Protein AF-A0A3D5I2U2-F1 (afdb_monomer_lite)

Structure (mmCIF, N/CA/C/O backbone):
data_AF-A0A3D5I2U2-F1
#
_entry.id   AF-A0A3D5I2U2-F1
#
loop_
_atom_site.group_PDB
_atom_site.id
_atom_site.type_symbol
_atom_site.label_atom_id
_atom_site.label_alt_id
_atom_site.label_comp_id
_atom_site.label_asym_id
_atom_site.label_entity_id
_atom_site.label_seq_id
_atom_site.pdbx_PDB_ins_code
_atom_site.Cartn_x
_atom_site.Cartn_y
_atom_site.Cartn_z
_atom_site.occupancy
_atom_site.B_iso_or_equiv
_atom_site.auth_seq_id
_atom_site.auth_comp_id
_atom_site.auth_asym_id
_atom_site.auth_atom_id
_atom_site.pdbx_PDB_model_num
ATOM 1 N N . MET A 1 1 ? 23.630 -2.529 -30.066 1.00 57.94 1 MET A N 1
ATOM 2 C CA . MET A 1 1 ? 23.675 -1.413 -29.105 1.00 57.94 1 MET A CA 1
ATOM 3 C C . MET A 1 1 ? 24.214 -0.210 -29.860 1.00 57.94 1 MET A C 1
ATOM 5 O O . MET A 1 1 ? 25.192 -0.376 -30.579 1.00 57.94 1 MET A O 1
ATOM 9 N N . ILE A 1 2 ? 23.501 0.915 -29.843 1.00 64.81 2 ILE A N 1
ATOM 10 C CA . ILE A 1 2 ? 23.979 2.170 -30.435 1.00 64.81 2 ILE A CA 1
ATOM 11 C C . ILE A 1 2 ? 24.468 3.009 -29.263 1.00 64.81 2 ILE A C 1
ATOM 13 O O . ILE A 1 2 ? 23.684 3.272 -28.354 1.00 64.81 2 ILE A O 1
ATOM 17 N N . ASP A 1 3 ? 25.733 3.410 -29.288 1.00 73.00 3 ASP A N 1
ATOM 18 C CA . ASP A 1 3 ? 26.258 4.348 -28.303 1.00 73.00 3 ASP A CA 1
ATOM 19 C C . ASP A 1 3 ? 25.696 5.737 -28.611 1.00 73.00 3 ASP A C 1
ATOM 21 O O . ASP A 1 3 ? 25.968 6.320 -29.664 1.00 73.00 3 ASP A O 1
ATOM 25 N N . VAL A 1 4 ? 24.875 6.259 -27.702 1.00 77.19 4 VAL A N 1
ATOM 26 C CA . VAL A 1 4 ? 24.365 7.630 -27.777 1.00 77.19 4 VAL A CA 1
ATOM 27 C C . VAL A 1 4 ? 25.251 8.505 -26.896 1.00 77.19 4 VAL A C 1
ATOM 29 O O . VAL A 1 4 ? 25.206 8.413 -25.673 1.00 77.19 4 VAL A O 1
ATOM 32 N N . ASN A 1 5 ? 26.078 9.349 -27.519 1.00 79.94 5 ASN A N 1
ATOM 33 C CA . ASN A 1 5 ? 26.898 10.332 -26.812 1.00 79.94 5 ASN A CA 1
ATOM 34 C C . ASN A 1 5 ? 26.086 11.615 -26.561 1.00 79.94 5 ASN A C 1
ATOM 36 O O . ASN A 1 5 ? 25.652 12.259 -27.515 1.00 79.94 5 ASN A O 1
ATOM 40 N N . ILE A 1 6 ? 25.905 11.980 -25.290 1.00 85.25 6 ILE A N 1
ATOM 41 C CA . ILE A 1 6 ? 25.162 13.170 -24.842 1.00 85.25 6 ILE A CA 1
ATOM 42 C C . ILE A 1 6 ? 26.075 14.269 -24.264 1.00 85.25 6 ILE A C 1
ATOM 44 O O . ILE A 1 6 ? 25.625 15.068 -23.448 1.00 85.25 6 ILE A O 1
ATOM 48 N N . ASP A 1 7 ? 27.358 14.319 -24.645 1.00 88.81 7 ASP A N 1
ATOM 49 C CA . ASP A 1 7 ? 28.325 15.302 -24.125 1.00 88.81 7 ASP A CA 1
ATOM 50 C C . ASP A 1 7 ? 27.826 16.754 -24.284 1.00 88.81 7 ASP A C 1
ATOM 52 O O . ASP A 1 7 ? 27.739 17.297 -25.389 1.00 88.81 7 ASP A O 1
ATOM 56 N N . GLY A 1 8 ? 27.455 17.367 -23.156 1.00 82.12 8 GLY A N 1
ATOM 57 C CA . GLY A 1 8 ? 26.920 18.728 -23.077 1.00 82.12 8 GLY A CA 1
ATOM 58 C C . GLY A 1 8 ? 25.440 18.902 -23.450 1.00 82.12 8 GLY A C 1
ATOM 59 O O . GLY A 1 8 ? 25.005 20.047 -23.577 1.00 82.12 8 GLY A O 1
ATOM 60 N N . ALA A 1 9 ? 24.668 17.822 -23.621 1.00 82.19 9 ALA A N 1
ATOM 61 C CA . ALA A 1 9 ? 23.243 17.863 -23.960 1.00 82.19 9 ALA A CA 1
ATOM 62 C C . ALA A 1 9 ? 22.356 17.216 -22.881 1.00 82.19 9 ALA A C 1
ATOM 64 O O . ALA A 1 9 ? 22.743 16.236 -22.244 1.00 82.19 9 ALA A O 1
ATOM 65 N N . ASP A 1 10 ? 21.135 17.732 -22.721 1.00 83.56 10 ASP A N 1
ATOM 66 C CA . ASP A 1 10 ? 20.108 17.103 -21.888 1.00 83.56 10 ASP A CA 1
ATOM 67 C C . ASP A 1 10 ? 19.464 15.925 -22.640 1.00 83.56 10 ASP A C 1
ATOM 69 O O . ASP A 1 10 ? 19.095 16.048 -23.811 1.00 83.56 10 ASP A O 1
ATOM 73 N N . LEU A 1 11 ? 19.285 14.785 -21.964 1.00 80.94 11 LEU A N 1
ATOM 74 C CA . LEU A 1 11 ? 18.517 13.652 -22.486 1.00 80.94 11 LEU A CA 1
ATOM 75 C C . LEU A 1 11 ? 17.069 13.741 -21.989 1.00 80.94 11 LEU A C 1
ATOM 77 O O . LEU A 1 11 ? 16.804 13.556 -20.802 1.00 80.94 11 LEU A O 1
ATOM 81 N N . ILE A 1 12 ? 16.132 13.983 -22.907 1.00 73.69 12 ILE A N 1
ATOM 82 C CA . ILE A 1 12 ? 14.689 13.952 -22.642 1.00 73.69 12 ILE A CA 1
ATOM 83 C C . ILE A 1 12 ? 14.089 12.762 -23.393 1.00 73.69 12 ILE A C 1
ATOM 85 O O . ILE A 1 12 ? 14.248 12.651 -24.608 1.00 73.69 12 ILE A O 1
ATOM 89 N N . LEU A 1 13 ? 13.395 11.885 -22.665 1.00 72.38 13 LEU A N 1
ATOM 90 C CA . LEU A 1 13 ? 12.623 10.779 -23.230 1.00 72.38 13 LEU A CA 1
ATOM 91 C C . LEU A 1 13 ? 11.133 11.116 -23.158 1.00 72.38 13 LEU A C 1
ATOM 93 O O . LEU A 1 13 ? 10.534 11.072 -22.085 1.00 72.38 13 LEU A O 1
ATOM 97 N N . GLU A 1 14 ? 10.550 11.469 -24.300 1.00 72.31 14 GLU A N 1
ATOM 98 C CA . GLU A 1 14 ? 9.107 11.653 -24.446 1.00 72.31 14 GLU A CA 1
ATOM 99 C C . GLU A 1 14 ? 8.492 10.331 -24.909 1.00 72.31 14 GLU A C 1
ATOM 101 O O . GLU A 1 14 ? 8.923 9.744 -25.902 1.00 72.31 14 GLU A O 1
ATOM 106 N N . THR A 1 15 ? 7.527 9.827 -24.144 1.00 71.69 15 THR A N 1
ATOM 107 C CA . THR A 1 15 ? 6.844 8.560 -24.419 1.00 71.69 15 THR A CA 1
ATOM 108 C C . THR A 1 15 ? 5.349 8.750 -24.210 1.00 71.69 15 THR A C 1
ATOM 110 O O . THR A 1 15 ? 4.936 9.585 -23.403 1.00 71.69 15 THR A O 1
ATOM 113 N N . ASP A 1 16 ? 4.534 7.946 -24.886 1.00 64.81 16 ASP A N 1
ATOM 114 C CA . ASP A 1 16 ? 3.071 8.022 -24.788 1.00 64.81 16 ASP A CA 1
ATOM 115 C C . ASP A 1 16 ? 2.508 7.356 -23.509 1.00 64.81 16 ASP A C 1
ATOM 117 O O . ASP A 1 16 ? 1.300 7.142 -23.401 1.00 64.81 16 ASP A O 1
ATOM 121 N N . GLY A 1 17 ? 3.360 7.038 -22.522 1.00 63.09 17 GLY A N 1
ATOM 122 C CA . GLY A 1 17 ? 2.943 6.504 -21.217 1.00 63.09 17 GLY A CA 1
ATOM 123 C C . GLY A 1 17 ? 3.893 5.489 -20.577 1.00 63.09 17 GLY A C 1
ATOM 124 O O . GLY A 1 17 ? 3.741 5.187 -19.395 1.00 63.09 17 GLY A O 1
ATOM 125 N N . GLU A 1 18 ? 4.874 4.989 -21.326 1.00 69.19 18 GLU A N 1
ATOM 126 C CA . GLU A 1 18 ? 5.802 3.945 -20.891 1.00 69.19 18 GLU A CA 1
ATOM 127 C C . GLU A 1 18 ? 7.240 4.345 -21.220 1.00 69.19 18 GLU A C 1
ATOM 129 O O . GLU A 1 18 ? 7.605 4.492 -22.386 1.00 69.19 18 GLU A O 1
ATOM 134 N N . ALA A 1 19 ? 8.076 4.487 -20.197 1.00 71.75 19 ALA A N 1
ATOM 135 C CA . ALA A 1 19 ? 9.500 4.735 -20.356 1.00 71.75 19 ALA A CA 1
ATOM 136 C C . ALA A 1 19 ? 10.295 3.804 -19.448 1.00 71.75 19 ALA A C 1
ATOM 138 O O . ALA A 1 19 ? 9.969 3.630 -18.274 1.00 71.75 19 ALA A O 1
ATOM 139 N N . ALA A 1 20 ? 11.376 3.243 -19.979 1.00 69.75 20 ALA A N 1
ATOM 140 C CA . ALA A 1 20 ? 12.306 2.437 -19.212 1.00 69.75 20 ALA A CA 1
ATOM 141 C C . ALA A 1 20 ? 13.740 2.763 -19.641 1.00 69.75 20 ALA A C 1
ATOM 143 O O . ALA A 1 20 ? 14.080 2.722 -20.821 1.00 69.75 20 ALA A O 1
ATOM 144 N N . LEU A 1 21 ? 14.577 3.096 -18.669 1.00 74.19 21 LEU A N 1
ATOM 145 C CA . LEU A 1 21 ? 16.019 3.230 -18.805 1.00 74.19 21 LEU A CA 1
ATOM 146 C C . LEU A 1 21 ? 16.647 2.031 -18.117 1.00 74.19 21 LEU A C 1
ATOM 148 O O . LEU A 1 21 ? 16.342 1.791 -16.952 1.00 74.19 21 LEU A O 1
ATOM 152 N N . ALA A 1 22 ? 17.530 1.312 -18.803 1.00 70.38 22 ALA A N 1
ATOM 153 C CA . ALA A 1 22 ? 18.341 0.274 -18.186 1.00 70.38 22 ALA A CA 1
ATOM 154 C C . ALA A 1 22 ? 19.805 0.398 -18.606 1.00 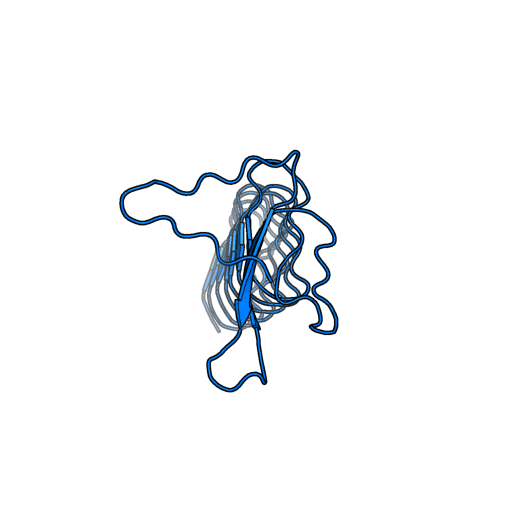70.38 22 ALA A C 1
ATOM 156 O O . ALA A 1 22 ? 20.105 0.822 -19.722 1.00 70.38 22 ALA A O 1
ATOM 157 N N . TRP A 1 23 ? 20.708 0.017 -17.711 1.00 70.44 23 TRP A N 1
ATOM 158 C CA . TRP A 1 23 ? 22.132 -0.113 -17.980 1.00 70.44 23 TRP A CA 1
ATOM 159 C C . TRP A 1 23 ? 22.659 -1.410 -17.378 1.00 70.44 23 TRP A C 1
ATOM 161 O O . TRP A 1 23 ? 22.177 -1.886 -16.350 1.00 70.44 23 TRP A O 1
ATOM 171 N N . GLU A 1 24 ? 23.637 -2.000 -18.049 1.00 69.19 24 GLU A N 1
ATOM 172 C CA . GLU A 1 24 ? 24.269 -3.243 -17.624 1.00 69.19 24 GLU A CA 1
ATOM 173 C C . GLU A 1 24 ? 25.309 -2.952 -16.534 1.00 69.19 24 GLU A C 1
ATOM 175 O O . GLU A 1 24 ? 26.008 -1.934 -16.577 1.00 69.19 24 GLU A O 1
ATOM 180 N N . ALA A 1 25 ? 25.405 -3.820 -15.529 1.00 68.31 25 ALA A N 1
ATOM 181 C CA . ALA A 1 25 ? 26.517 -3.774 -14.590 1.00 68.31 25 ALA A CA 1
ATOM 182 C C . ALA A 1 25 ? 27.832 -4.081 -15.317 1.00 68.31 25 ALA A C 1
ATOM 184 O O . ALA A 1 25 ? 27.853 -4.886 -16.241 1.00 68.31 25 ALA A O 1
ATOM 185 N N . GLU A 1 26 ? 28.955 -3.539 -14.837 1.00 74.69 26 GLU A N 1
ATOM 186 C CA . GLU A 1 26 ? 30.282 -3.848 -15.402 1.00 74.69 26 GLU A CA 1
ATOM 187 C C . GLU A 1 26 ? 30.600 -5.356 -15.423 1.00 74.69 26 GLU A C 1
ATOM 189 O O . GLU A 1 26 ? 31.407 -5.802 -16.235 1.00 74.69 26 GLU A O 1
ATOM 194 N N . SER A 1 27 ? 29.969 -6.147 -14.544 1.00 76.25 27 SER A N 1
ATOM 195 C CA . SER A 1 27 ? 30.126 -7.603 -14.500 1.00 76.25 27 SER A CA 1
ATOM 196 C C . SER A 1 27 ? 29.347 -8.360 -15.584 1.00 76.25 27 SER A C 1
ATOM 198 O O . SER A 1 27 ? 29.614 -9.540 -15.770 1.00 76.25 27 SER A O 1
ATOM 200 N N . GLY A 1 28 ? 28.390 -7.724 -16.272 1.00 65.38 28 GLY A N 1
ATOM 201 C CA . GLY A 1 28 ? 27.534 -8.338 -17.301 1.00 65.38 28 GLY A CA 1
ATOM 202 C C . GLY A 1 28 ? 26.403 -9.240 -16.781 1.00 65.38 28 GLY A C 1
ATOM 203 O O . GLY A 1 28 ? 25.580 -9.725 -17.549 1.00 65.38 28 GLY A O 1
A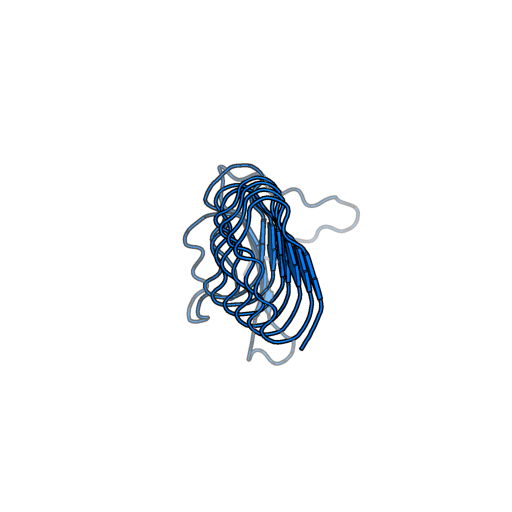TOM 204 N N . ASP A 1 29 ? 26.336 -9.463 -15.466 1.00 63.72 29 ASP A N 1
ATOM 205 C CA . ASP A 1 29 ? 25.420 -10.446 -14.863 1.00 63.72 29 ASP A CA 1
ATOM 206 C C . ASP A 1 29 ? 24.064 -9.856 -14.426 1.00 63.72 29 ASP A C 1
ATOM 208 O O . ASP A 1 29 ? 23.171 -10.593 -14.005 1.00 63.72 29 ASP A O 1
ATOM 212 N N . GLN A 1 30 ? 23.902 -8.529 -14.458 1.00 57.81 30 GLN A N 1
ATOM 213 C CA . GLN A 1 30 ? 22.692 -7.847 -13.984 1.00 57.81 30 GLN A CA 1
ATOM 214 C C . GLN A 1 30 ? 22.474 -6.505 -14.694 1.00 57.81 30 GLN A C 1
ATOM 216 O O . GLN A 1 30 ? 23.428 -5.852 -15.120 1.00 57.81 30 GLN A O 1
ATOM 221 N N . PHE A 1 31 ? 21.216 -6.067 -14.743 1.00 60.88 31 PHE A N 1
ATOM 222 C CA . PHE A 1 31 ? 20.811 -4.747 -15.222 1.00 60.88 31 PHE A CA 1
ATOM 223 C C . PHE A 1 31 ? 20.285 -3.893 -14.065 1.00 60.88 31 PHE A C 1
ATOM 225 O O . PHE A 1 31 ? 19.630 -4.391 -13.149 1.00 60.88 31 PHE A O 1
ATOM 232 N N . TYR A 1 32 ? 20.534 -2.593 -14.136 1.00 59.06 32 TYR A N 1
ATOM 233 C CA . TYR A 1 32 ? 19.941 -1.564 -13.287 1.00 59.06 32 TYR A CA 1
ATOM 234 C C . TYR A 1 32 ? 19.071 -0.648 -14.144 1.00 59.06 32 TYR A C 1
ATOM 236 O O . TYR A 1 32 ? 19.292 -0.566 -15.348 1.00 59.06 32 TYR A O 1
ATOM 244 N N . GLY A 1 33 ? 18.107 0.066 -13.563 1.00 62.94 33 GLY A N 1
ATOM 245 C CA . GLY A 1 33 ? 17.247 0.930 -14.362 1.00 62.94 33 GLY A CA 1
ATOM 246 C C . GLY A 1 33 ? 16.257 1.788 -13.585 1.00 62.94 33 GLY A C 1
ATOM 247 O O . GLY A 1 33 ? 16.111 1.653 -12.372 1.00 62.94 33 GLY A O 1
ATOM 248 N N . PHE A 1 34 ? 15.554 2.645 -14.321 1.00 65.25 34 PHE A N 1
ATOM 249 C CA . PHE A 1 34 ? 14.389 3.405 -13.869 1.00 65.25 34 PHE A CA 1
ATOM 250 C C . PHE A 1 34 ? 13.271 3.224 -14.887 1.00 65.25 34 PHE A C 1
ATOM 252 O O . PHE A 1 34 ? 13.528 3.287 -16.088 1.00 65.25 34 PHE A O 1
ATOM 259 N N . SER A 1 35 ? 12.034 3.039 -14.437 1.00 65.44 35 SER A N 1
ATOM 260 C CA . SER A 1 35 ? 10.902 2.952 -15.353 1.00 65.44 35 SER A CA 1
ATOM 261 C C . SER A 1 35 ? 9.624 3.569 -14.797 1.00 65.44 35 SER A C 1
ATOM 263 O O . SER A 1 35 ? 9.476 3.761 -13.588 1.00 65.44 35 SER A O 1
ATOM 265 N N . CYS A 1 36 ? 8.713 3.907 -15.702 1.00 61.31 36 CYS A N 1
ATOM 266 C CA . CYS A 1 36 ? 7.340 4.304 -15.428 1.00 61.31 36 CYS A CA 1
ATOM 267 C C . CYS A 1 36 ? 6.430 3.778 -16.551 1.00 61.31 36 CYS A C 1
ATOM 269 O O . CYS A 1 36 ? 6.835 3.775 -17.710 1.00 61.31 36 CYS A O 1
ATOM 271 N N . GLY A 1 37 ? 5.220 3.322 -16.212 1.00 54.97 37 GLY A N 1
ATOM 272 C CA . GLY A 1 37 ? 4.258 2.764 -17.176 1.00 54.97 37 GLY A CA 1
ATOM 273 C C . GLY A 1 37 ? 3.717 1.388 -16.772 1.00 54.97 37 GLY A C 1
ATOM 274 O O . GLY A 1 37 ? 3.935 0.937 -15.644 1.00 54.97 37 GLY A O 1
ATOM 275 N N . GLU A 1 38 ? 2.984 0.727 -17.671 1.00 52.34 38 GLU A N 1
ATOM 276 C CA . GLU A 1 38 ? 2.402 -0.607 -17.456 1.00 52.34 38 GLU A CA 1
ATOM 277 C C . GLU A 1 38 ? 3.240 -1.709 -18.145 1.00 52.34 38 GLU A C 1
ATOM 279 O O . GLU A 1 38 ? 3.822 -1.489 -19.197 1.00 52.34 38 GLU A O 1
ATOM 284 N N . ASN A 1 39 ? 3.302 -2.917 -17.558 1.00 51.28 39 ASN A N 1
ATOM 285 C CA . ASN A 1 39 ? 3.838 -4.149 -18.181 1.00 51.28 39 ASN A CA 1
ATOM 286 C C . ASN A 1 39 ? 5.246 -4.066 -18.825 1.00 51.28 39 ASN A C 1
ATOM 288 O O . ASN A 1 39 ? 5.511 -4.723 -19.834 1.00 51.28 39 ASN A O 1
ATOM 292 N N . LEU A 1 40 ? 6.172 -3.315 -18.226 1.00 54.69 40 LEU A N 1
ATOM 293 C CA . LEU A 1 40 ? 7.557 -3.229 -18.696 1.00 54.69 40 LEU A CA 1
ATOM 294 C C . LEU A 1 40 ? 8.362 -4.474 -18.291 1.00 54.69 40 LEU A C 1
ATOM 296 O O . LEU A 1 40 ? 8.994 -4.512 -17.238 1.00 54.69 40 LEU A O 1
ATOM 300 N N . THR A 1 41 ? 8.359 -5.497 -19.145 1.00 51.56 41 THR A N 1
ATOM 301 C CA . THR A 1 41 ? 9.228 -6.672 -18.998 1.00 51.56 41 THR A CA 1
ATOM 302 C C . THR A 1 41 ? 10.574 -6.422 -19.678 1.00 51.56 41 THR A C 1
ATOM 304 O O . THR A 1 41 ? 10.626 -6.269 -20.899 1.00 51.56 41 THR A O 1
ATOM 307 N N . PHE A 1 42 ? 11.668 -6.419 -18.916 1.00 55.88 42 PHE A N 1
ATOM 308 C CA . PHE A 1 42 ? 13.016 -6.516 -19.482 1.00 55.88 42 PHE A CA 1
ATOM 309 C C . PHE A 1 42 ? 13.348 -7.988 -19.757 1.00 55.88 42 PHE A C 1
ATOM 311 O O . PHE A 1 42 ? 13.019 -8.851 -18.945 1.00 55.88 42 PHE A O 1
ATOM 318 N N . ASP A 1 43 ? 13.972 -8.273 -20.905 1.00 51.19 43 ASP A N 1
ATOM 319 C CA . ASP A 1 43 ? 14.322 -9.627 -21.362 1.00 51.19 43 ASP A CA 1
ATOM 320 C C . ASP A 1 43 ? 14.996 -10.450 -20.245 1.00 51.19 43 ASP A C 1
ATOM 322 O O . ASP A 1 43 ? 16.136 -10.199 -19.862 1.00 51.19 43 ASP A O 1
ATOM 326 N N . GLY A 1 44 ? 14.249 -11.395 -19.666 1.00 42.94 44 GLY A N 1
ATOM 327 C CA . GLY A 1 44 ? 14.742 -12.328 -18.650 1.00 42.94 44 GLY A CA 1
ATOM 328 C C . GLY A 1 44 ? 14.884 -11.802 -17.213 1.00 42.94 44 GLY A C 1
ATOM 329 O O . GLY A 1 44 ? 15.215 -12.603 -16.338 1.00 42.94 44 GLY A O 1
ATOM 330 N N . VAL A 1 45 ? 14.602 -10.526 -16.922 1.00 47.94 45 VAL A N 1
ATOM 331 C CA . VAL A 1 45 ? 14.652 -9.980 -15.551 1.00 47.94 45 VAL A CA 1
ATOM 332 C C . VAL A 1 45 ? 13.227 -9.732 -15.052 1.00 47.94 45 VAL A C 1
ATOM 334 O O . VAL A 1 45 ? 12.550 -8.812 -15.505 1.00 47.94 45 VAL A O 1
ATOM 337 N N . ALA A 1 46 ? 12.759 -10.591 -14.140 1.00 46.03 46 ALA A N 1
ATOM 338 C CA . ALA A 1 46 ? 11.430 -10.497 -13.535 1.00 46.03 46 ALA A CA 1
ATOM 339 C C . ALA A 1 46 ? 11.212 -9.127 -12.871 1.00 46.03 46 ALA A C 1
ATOM 341 O O . ALA A 1 46 ? 12.083 -8.690 -12.121 1.00 46.03 46 ALA A O 1
ATOM 342 N N . ASP A 1 47 ? 10.067 -8.496 -13.180 1.00 57.19 47 ASP A N 1
ATOM 343 C CA . ASP A 1 47 ? 9.492 -7.264 -12.611 1.00 57.19 47 ASP A CA 1
ATOM 344 C C . ASP A 1 47 ? 10.396 -6.559 -11.591 1.00 57.19 47 ASP A C 1
ATOM 346 O O . ASP A 1 47 ? 10.173 -6.625 -10.391 1.00 57.19 47 ASP A O 1
ATOM 350 N N . VAL A 1 48 ? 11.433 -5.847 -12.041 1.00 56.38 48 VAL A N 1
ATOM 351 C CA . VAL A 1 48 ? 12.239 -5.019 -11.119 1.00 56.38 48 VAL A CA 1
ATOM 352 C C . VAL A 1 48 ? 11.419 -3.809 -10.632 1.00 56.38 48 VAL A C 1
ATOM 354 O O . VAL A 1 48 ? 11.766 -3.162 -9.642 1.00 56.38 48 VAL A O 1
ATOM 357 N N . PHE A 1 49 ? 10.302 -3.506 -11.303 1.00 66.19 49 PHE A N 1
ATOM 358 C CA . PHE A 1 49 ? 9.543 -2.272 -11.144 1.00 66.19 49 PHE A CA 1
ATOM 359 C C . PHE A 1 49 ? 8.046 -2.510 -10.914 1.00 66.19 49 PHE A C 1
ATOM 361 O O . PHE A 1 49 ? 7.500 -3.564 -11.230 1.00 66.19 49 PHE A O 1
ATOM 368 N N . GLY A 1 50 ? 7.393 -1.502 -10.337 1.00 69.94 50 GLY A N 1
ATOM 369 C CA . GLY A 1 50 ? 5.976 -1.526 -10.007 1.00 69.94 50 GLY A CA 1
ATOM 370 C C . GLY A 1 50 ? 5.076 -1.067 -11.145 1.00 69.94 50 GLY A C 1
ATOM 371 O O . GLY A 1 50 ? 5.502 -0.343 -12.037 1.00 69.94 50 GLY A O 1
ATOM 372 N N . LYS A 1 51 ? 3.792 -1.414 -11.069 1.00 81.38 51 LYS A N 1
ATOM 373 C CA . LYS A 1 51 ? 2.741 -0.999 -12.007 1.00 81.38 51 LYS A CA 1
ATOM 374 C C . LYS A 1 51 ? 2.141 0.338 -11.576 1.00 81.38 51 LYS A C 1
ATOM 376 O O . LYS A 1 51 ? 1.562 0.431 -10.494 1.00 81.38 51 LYS A O 1
ATOM 381 N N . ALA A 1 52 ? 2.252 1.373 -12.403 1.00 83.38 52 ALA A N 1
ATOM 382 C CA . ALA A 1 52 ? 1.660 2.690 -12.155 1.00 83.38 52 ALA A CA 1
ATOM 383 C C . ALA A 1 52 ? 0.459 2.926 -13.094 1.00 83.38 52 ALA A C 1
ATOM 385 O O . ALA A 1 52 ? 0.611 3.457 -14.186 1.00 83.38 52 ALA A O 1
ATOM 386 N N . ASN A 1 53 ? -0.749 2.559 -12.656 1.00 77.75 53 ASN A N 1
ATOM 387 C CA . ASN A 1 53 ? -1.957 2.444 -13.494 1.00 77.75 53 ASN A CA 1
ATOM 388 C C . ASN A 1 53 ? -2.633 3.783 -13.863 1.00 77.75 53 ASN A C 1
ATOM 390 O O . ASN A 1 53 ? -3.682 3.803 -14.505 1.00 77.75 53 ASN A O 1
ATOM 394 N N . THR A 1 54 ? -2.139 4.921 -13.369 1.00 76.56 54 THR A N 1
ATOM 395 C CA . THR A 1 54 ? -2.761 6.234 -13.618 1.00 76.56 54 THR A CA 1
ATOM 396 C C . THR A 1 54 ? -1.713 7.331 -13.720 1.00 76.56 54 THR A C 1
ATOM 398 O O . THR A 1 54 ? -0.689 7.268 -13.043 1.00 76.56 54 THR A O 1
ATOM 401 N N . ALA A 1 55 ? -2.017 8.404 -14.452 1.00 72.94 55 ALA A N 1
ATOM 402 C CA . ALA A 1 55 ? -1.174 9.597 -14.490 1.00 72.94 55 ALA A CA 1
ATOM 403 C C . ALA A 1 55 ? -0.866 10.125 -13.072 1.00 72.94 55 ALA A C 1
ATOM 405 O O . ALA A 1 55 ? -1.772 10.325 -12.261 1.00 72.94 55 ALA A O 1
ATOM 406 N N . GLY A 1 56 ? 0.420 10.336 -12.778 1.00 74.31 56 GLY A N 1
ATOM 407 C CA . GLY A 1 56 ? 0.900 10.790 -11.468 1.00 74.31 56 GLY A CA 1
ATOM 408 C C . GLY A 1 56 ? 1.083 9.688 -10.418 1.00 74.31 56 GLY A C 1
ATOM 409 O O . GLY A 1 56 ? 1.522 9.992 -9.311 1.00 74.31 56 GLY A O 1
ATOM 410 N N . ALA A 1 57 ? 0.780 8.425 -10.740 1.00 84.50 57 ALA A N 1
ATOM 411 C CA . ALA A 1 57 ? 1.145 7.296 -9.893 1.00 84.50 57 ALA A CA 1
ATOM 412 C C . ALA A 1 57 ? 2.660 7.048 -9.946 1.00 84.50 57 ALA A C 1
ATOM 414 O O . ALA A 1 57 ? 3.278 7.119 -11.005 1.00 84.50 57 ALA A O 1
ATOM 415 N N . ILE A 1 58 ? 3.245 6.712 -8.800 1.00 86.94 58 ILE A N 1
ATOM 416 C CA . ILE A 1 58 ? 4.636 6.270 -8.678 1.00 86.94 58 ILE A CA 1
ATOM 417 C C . ILE A 1 58 ? 4.610 4.851 -8.116 1.00 86.94 58 ILE A C 1
ATOM 419 O O . ILE A 1 58 ? 3.988 4.624 -7.076 1.00 86.94 58 ILE A O 1
ATOM 423 N N . ALA A 1 59 ? 5.273 3.908 -8.784 1.00 87.25 59 ALA A N 1
ATOM 424 C CA . ALA A 1 59 ? 5.396 2.530 -8.321 1.00 87.25 59 ALA A CA 1
ATOM 425 C C . ALA A 1 59 ? 6.835 2.035 -8.494 1.00 87.25 59 ALA A C 1
ATOM 427 O O . ALA A 1 59 ? 7.332 1.908 -9.610 1.00 87.25 59 ALA A O 1
ATOM 428 N N . ILE A 1 60 ? 7.521 1.804 -7.376 1.00 87.38 60 ILE A N 1
ATOM 429 C CA . ILE A 1 60 ? 8.931 1.416 -7.340 1.00 87.38 60 ILE A CA 1
ATOM 430 C C . ILE A 1 60 ? 9.058 0.064 -6.638 1.00 87.38 60 ILE A C 1
ATOM 432 O O . ILE A 1 60 ? 8.689 -0.065 -5.471 1.00 87.38 60 ILE A O 1
ATOM 436 N N . GLY A 1 61 ? 9.655 -0.895 -7.346 1.00 82.31 61 GLY A N 1
ATOM 437 C CA . GLY A 1 61 ? 9.971 -2.240 -6.873 1.00 82.31 61 GLY A CA 1
ATOM 438 C C . GLY A 1 61 ? 8.941 -3.317 -7.255 1.00 82.31 61 GLY A C 1
ATOM 439 O O . GLY A 1 61 ? 7.840 -2.989 -7.717 1.00 82.31 61 GLY A O 1
ATOM 440 N N . PRO A 1 62 ? 9.325 -4.599 -7.116 1.00 80.31 62 PRO A N 1
ATOM 441 C CA . PRO A 1 62 ? 8.673 -5.737 -7.761 1.00 80.31 62 PRO A CA 1
ATOM 442 C C . PRO A 1 62 ? 7.229 -5.915 -7.312 1.00 80.31 62 PRO A C 1
ATOM 444 O O . PRO A 1 62 ? 6.916 -5.758 -6.131 1.00 80.31 62 PRO A O 1
ATOM 447 N N . ASP A 1 63 ? 6.347 -6.273 -8.245 1.00 85.25 63 ASP A N 1
ATOM 448 C CA . ASP A 1 63 ? 4.941 -6.600 -7.964 1.00 85.25 63 ASP A CA 1
ATOM 449 C C . ASP A 1 63 ? 4.174 -5.515 -7.186 1.00 85.25 63 ASP A C 1
ATOM 451 O O . ASP A 1 63 ? 3.136 -5.777 -6.571 1.00 85.25 63 ASP A O 1
ATOM 455 N N . THR A 1 64 ? 4.658 -4.271 -7.190 1.00 89.38 64 THR A N 1
ATOM 456 C CA . THR A 1 64 ? 3.905 -3.164 -6.607 1.00 89.38 64 THR A CA 1
ATOM 457 C C . THR A 1 64 ? 2.857 -2.658 -7.597 1.00 89.38 64 THR A C 1
ATOM 459 O O . THR A 1 64 ? 3.005 -2.792 -8.808 1.00 89.38 64 THR A O 1
ATOM 462 N N . THR A 1 65 ? 1.744 -2.111 -7.115 1.00 90.44 65 THR A N 1
ATOM 463 C CA . THR A 1 65 ? 0.696 -1.518 -7.958 1.00 90.44 65 THR A CA 1
ATOM 464 C C . THR A 1 65 ? 0.201 -0.216 -7.343 1.00 90.44 65 THR A C 1
ATOM 466 O O . THR A 1 65 ? -0.317 -0.213 -6.229 1.00 90.44 65 THR A O 1
ATOM 469 N N . SER A 1 66 ? 0.305 0.888 -8.077 1.00 91.56 66 SER A N 1
ATOM 470 C CA . SER A 1 66 ? -0.250 2.190 -7.713 1.00 91.56 66 SER A CA 1
ATOM 471 C C . SER A 1 66 ? -1.341 2.619 -8.684 1.00 91.56 66 SER A C 1
ATOM 473 O O . SER A 1 66 ? -1.146 2.602 -9.894 1.00 91.56 66 SER A O 1
ATOM 475 N N . THR A 1 67 ? -2.493 3.039 -8.158 1.00 90.31 67 THR A N 1
ATOM 476 C CA . THR A 1 67 ? -3.636 3.569 -8.931 1.00 90.31 67 THR A CA 1
ATOM 477 C C . THR A 1 67 ? -3.931 5.025 -8.542 1.00 90.31 67 THR A C 1
ATOM 479 O O . THR A 1 67 ? -5.071 5.404 -8.259 1.00 90.31 67 THR A O 1
ATOM 482 N N . GLY A 1 68 ? -2.874 5.838 -8.475 1.00 85.75 68 GLY A N 1
ATOM 483 C CA . GLY A 1 68 ? -2.953 7.278 -8.190 1.00 85.75 68 GLY A CA 1
ATOM 484 C C . GLY A 1 68 ? -2.268 7.710 -6.898 1.00 85.75 68 GLY A C 1
ATOM 485 O O . GLY A 1 68 ? -2.554 8.795 -6.392 1.00 85.75 68 GLY A O 1
ATOM 486 N N . GLY A 1 69 ? -1.398 6.865 -6.346 1.00 91.75 69 GLY A N 1
ATOM 487 C CA . GLY A 1 69 ? -0.583 7.155 -5.173 1.00 91.75 69 GLY A CA 1
ATOM 488 C C . GLY A 1 69 ? 0.904 6.917 -5.419 1.00 91.75 69 GLY A C 1
ATOM 489 O O . GLY A 1 69 ? 1.361 6.771 -6.556 1.00 91.75 69 GLY A O 1
ATOM 490 N N . THR A 1 70 ? 1.650 6.808 -4.330 1.00 94.88 70 THR A N 1
ATOM 491 C CA . THR A 1 70 ? 3.076 6.476 -4.352 1.00 94.88 70 THR A CA 1
ATOM 492 C C . THR A 1 70 ? 3.293 5.167 -3.615 1.00 94.88 70 THR A C 1
ATOM 494 O O . THR A 1 70 ? 2.935 5.061 -2.445 1.00 94.88 70 THR A O 1
ATOM 497 N N . VAL A 1 71 ? 3.894 4.180 -4.270 1.00 94.12 71 VAL A N 1
ATOM 498 C CA . VAL A 1 71 ? 4.334 2.934 -3.637 1.00 94.12 71 VAL A CA 1
ATOM 499 C C . VAL A 1 71 ? 5.819 2.709 -3.878 1.00 94.12 71 VAL A C 1
ATOM 501 O O . VAL A 1 71 ? 6.307 2.877 -4.994 1.00 94.12 71 VAL A O 1
ATOM 504 N N . ILE A 1 72 ? 6.534 2.343 -2.816 1.00 94.44 72 ILE A N 1
ATOM 505 C CA . ILE A 1 72 ? 7.943 1.946 -2.862 1.00 94.44 72 ILE A CA 1
ATOM 506 C C . ILE A 1 72 ? 8.111 0.680 -2.021 1.00 94.44 72 ILE A C 1
ATOM 508 O O . ILE A 1 72 ? 7.864 0.708 -0.814 1.00 94.44 72 ILE A O 1
ATOM 512 N N . GLY A 1 73 ? 8.544 -0.417 -2.637 1.00 92.69 73 GLY A N 1
ATOM 513 C CA . GLY A 1 73 ? 8.811 -1.684 -1.961 1.00 92.69 73 GLY A CA 1
ATOM 514 C C . GLY A 1 73 ? 8.523 -2.892 -2.846 1.00 92.69 73 GLY A C 1
ATOM 515 O O . GLY A 1 73 ? 8.880 -2.885 -4.013 1.00 92.69 73 GLY A O 1
ATOM 516 N N . ALA A 1 74 ? 7.907 -3.934 -2.294 1.00 92.44 74 ALA A N 1
ATOM 517 C CA . ALA A 1 74 ? 7.627 -5.174 -3.020 1.00 92.44 74 ALA A CA 1
ATOM 518 C C . ALA A 1 74 ? 6.224 -5.690 -2.693 1.00 92.44 74 ALA A C 1
ATOM 520 O O . ALA A 1 74 ? 5.801 -5.590 -1.544 1.00 92.44 74 ALA A O 1
ATOM 521 N N . PHE A 1 75 ? 5.496 -6.239 -3.666 1.00 92.75 75 PHE A N 1
ATOM 522 C CA . PHE A 1 75 ? 4.165 -6.840 -3.457 1.00 92.75 75 PHE A CA 1
ATOM 523 C C . PHE A 1 75 ? 3.124 -5.897 -2.814 1.00 92.75 75 PHE A C 1
ATOM 525 O O . PHE A 1 75 ? 2.176 -6.343 -2.168 1.00 92.75 75 PHE A O 1
ATOM 532 N N . SER A 1 76 ? 3.317 -4.583 -2.940 1.00 96.00 76 SER A N 1
ATOM 533 C CA . SER A 1 76 ? 2.521 -3.560 -2.253 1.00 96.00 76 SER A CA 1
ATOM 534 C C . SER A 1 76 ? 1.501 -2.923 -3.191 1.00 96.00 76 SER A C 1
ATOM 536 O O . SER A 1 76 ? 1.797 -2.638 -4.350 1.00 96.00 76 SER A O 1
ATOM 538 N N . LYS A 1 77 ? 0.307 -2.623 -2.687 1.00 96.19 77 LYS A N 1
ATOM 539 C CA . LYS A 1 77 ? -0.779 -2.004 -3.447 1.00 96.19 77 LYS A CA 1
ATOM 540 C C . LYS A 1 77 ? -1.195 -0.682 -2.816 1.00 96.19 77 LYS A C 1
ATOM 542 O O . LYS A 1 77 ? -1.438 -0.601 -1.615 1.00 96.19 77 LYS A O 1
ATOM 547 N N . VAL A 1 78 ? -1.331 0.352 -3.640 1.00 96.44 78 VAL A N 1
ATOM 548 C CA . VAL A 1 78 ? -1.842 1.659 -3.224 1.00 96.44 78 VAL A CA 1
ATOM 549 C C . VAL A 1 78 ? -2.898 2.170 -4.202 1.00 96.44 78 VAL A C 1
ATOM 551 O O . VAL A 1 78 ? -2.719 2.147 -5.420 1.00 96.44 78 VAL A O 1
ATOM 554 N N . GLY A 1 79 ? -4.020 2.646 -3.666 1.00 93.19 79 GLY A N 1
ATOM 555 C CA . GLY A 1 79 ? -5.018 3.402 -4.421 1.00 93.19 79 GLY A CA 1
ATOM 556 C C . GLY A 1 79 ? -4.573 4.853 -4.599 1.00 93.19 79 GLY A C 1
ATOM 557 O O . GLY A 1 79 ? -3.822 5.180 -5.509 1.00 93.19 79 GLY A O 1
ATOM 558 N N . LYS A 1 80 ? -5.021 5.728 -3.692 1.00 94.31 80 LYS A N 1
ATOM 559 C CA . LYS A 1 80 ? -4.702 7.169 -3.675 1.00 94.31 80 LYS A CA 1
ATOM 560 C C . LYS A 1 80 ? -4.031 7.563 -2.363 1.00 94.31 80 LYS A C 1
ATOM 562 O O . LYS A 1 80 ? -4.588 8.344 -1.597 1.00 94.31 80 LYS A O 1
ATOM 567 N N . GLY A 1 81 ? -2.882 6.974 -2.067 1.00 96.88 81 GLY A N 1
ATOM 568 C CA . GLY A 1 81 ? -2.178 7.159 -0.799 1.00 96.88 81 GLY A CA 1
ATOM 569 C C . GLY A 1 81 ? -0.671 7.016 -0.953 1.00 96.88 81 GLY A C 1
ATOM 570 O O . GLY A 1 81 ? -0.135 7.158 -2.053 1.00 96.88 81 GLY A O 1
ATOM 571 N N . VAL A 1 82 ? 0.003 6.715 0.150 1.00 98.25 82 VAL A N 1
ATOM 572 C CA . VAL A 1 82 ? 1.437 6.414 0.170 1.00 98.25 82 VAL A CA 1
ATOM 573 C C . VAL A 1 82 ? 1.659 5.064 0.839 1.00 98.25 82 VAL A C 1
ATOM 575 O O . VAL A 1 82 ? 1.162 4.842 1.939 1.00 98.25 82 VAL A O 1
ATOM 578 N N . ALA A 1 83 ? 2.411 4.181 0.191 1.00 98.12 83 ALA A N 1
ATOM 579 C CA . ALA A 1 83 ? 2.804 2.874 0.704 1.00 98.12 83 ALA A CA 1
ATOM 580 C C . ALA A 1 83 ? 4.334 2.732 0.662 1.00 98.12 83 ALA A C 1
ATOM 582 O O . ALA A 1 83 ? 4.945 2.919 -0.389 1.00 98.12 83 ALA A O 1
ATOM 583 N N . LEU A 1 84 ? 4.959 2.401 1.792 1.00 98.19 84 LEU A N 1
ATOM 584 C CA . LEU A 1 84 ? 6.409 2.200 1.895 1.00 98.19 84 LEU A CA 1
ATOM 585 C C . LEU A 1 84 ? 6.716 0.879 2.610 1.00 98.19 84 LEU A C 1
ATOM 587 O O . LEU A 1 84 ? 6.463 0.747 3.809 1.00 98.19 84 LEU A O 1
ATOM 591 N N . GLY A 1 85 ? 7.289 -0.085 1.894 1.00 97.00 85 GLY A N 1
ATOM 592 C CA . GLY A 1 85 ? 7.645 -1.404 2.418 1.00 97.00 85 GLY A CA 1
ATOM 593 C C . GLY A 1 85 ? 7.115 -2.558 1.572 1.00 97.00 85 GLY A C 1
ATOM 594 O O . GLY A 1 85 ? 6.602 -2.374 0.469 1.00 97.00 85 GLY A O 1
ATOM 595 N N . GLU A 1 86 ? 7.263 -3.766 2.100 1.00 97.19 86 GLU A N 1
ATOM 596 C CA . GLU A 1 86 ? 6.818 -5.000 1.457 1.00 97.19 86 GLU A CA 1
ATOM 597 C C . GLU A 1 86 ? 5.404 -5.392 1.918 1.00 97.19 86 GLU A C 1
ATOM 599 O O . GLU A 1 86 ? 5.072 -5.252 3.097 1.00 97.19 86 GLU A O 1
ATOM 604 N N . ALA A 1 87 ? 4.574 -5.882 0.995 1.00 97.62 87 ALA A N 1
ATOM 605 C CA . ALA A 1 87 ? 3.206 -6.334 1.251 1.00 97.62 87 ALA A CA 1
ATOM 606 C C . ALA A 1 87 ? 2.312 -5.285 1.949 1.00 97.62 87 ALA A C 1
ATOM 608 O O . ALA A 1 87 ? 1.467 -5.622 2.777 1.00 97.62 87 ALA A O 1
ATOM 609 N N . VAL A 1 88 ? 2.509 -4.003 1.640 1.00 98.56 88 VAL A N 1
ATOM 610 C CA . VAL A 1 88 ? 1.705 -2.892 2.166 1.00 98.56 88 VAL A CA 1
ATOM 611 C C . VAL A 1 88 ? 0.436 -2.737 1.332 1.00 98.56 88 VAL A C 1
ATOM 613 O O . VAL A 1 88 ? 0.516 -2.634 0.110 1.00 98.56 88 VAL A O 1
ATOM 616 N N . ASP A 1 89 ? -0.725 -2.666 1.980 1.00 98.38 89 ASP A N 1
ATOM 617 C CA . ASP A 1 89 ? -2.029 -2.546 1.318 1.00 98.38 89 ASP A CA 1
ATOM 618 C C . ASP A 1 89 ? -2.776 -1.287 1.782 1.00 98.38 89 ASP A C 1
ATOM 620 O O . ASP A 1 89 ? -3.268 -1.203 2.911 1.00 98.38 89 ASP A O 1
ATOM 624 N N . VAL A 1 90 ? -2.847 -0.289 0.901 1.00 98.44 90 VAL A N 1
ATOM 625 C CA . VAL A 1 90 ? -3.412 1.038 1.173 1.00 98.44 90 VAL A CA 1
ATOM 626 C C . VAL A 1 90 ? -4.599 1.293 0.244 1.00 98.44 90 VAL A C 1
ATOM 628 O O . VAL A 1 90 ? -4.453 1.795 -0.875 1.00 98.44 90 VAL A O 1
ATOM 631 N N . ASP A 1 91 ? -5.795 0.985 0.744 1.00 96.81 91 ASP A N 1
ATOM 632 C CA . ASP A 1 91 ? -7.068 1.216 0.051 1.00 96.81 91 ASP A CA 1
ATOM 633 C C . ASP A 1 91 ? -7.659 2.599 0.369 1.00 96.81 91 ASP A C 1
ATOM 635 O O . ASP A 1 91 ? -8.341 3.199 -0.466 1.00 96.81 91 ASP A O 1
ATOM 639 N N . GLY A 1 92 ? -7.395 3.128 1.568 1.00 96.38 92 GLY A N 1
ATOM 640 C CA . GLY A 1 92 ? -7.923 4.418 2.005 1.00 96.38 92 GLY A CA 1
ATOM 641 C C . GLY A 1 92 ? -7.430 5.580 1.135 1.00 96.38 92 GLY A C 1
ATOM 642 O O . GLY A 1 92 ? -6.232 5.740 0.889 1.00 96.38 92 GLY A O 1
ATOM 643 N N . ALA A 1 93 ? -8.328 6.463 0.704 1.00 96.75 93 ALA A N 1
ATOM 644 C CA . ALA A 1 93 ? -7.936 7.673 -0.014 1.00 96.75 93 ALA A CA 1
ATOM 645 C C . ALA A 1 93 ? -7.227 8.665 0.924 1.00 96.75 93 ALA A C 1
ATOM 647 O O . ALA A 1 93 ? -7.679 8.904 2.045 1.00 96.75 93 ALA A O 1
ATOM 648 N N . GLY A 1 94 ? -6.129 9.262 0.460 1.00 97.50 94 GLY A N 1
ATOM 649 C CA . GLY A 1 94 ? -5.293 10.195 1.219 1.00 97.50 94 GLY A CA 1
ATOM 650 C C . GLY A 1 94 ? -4.615 9.567 2.438 1.00 97.50 94 GLY A C 1
ATOM 651 O O . GLY A 1 94 ? -4.385 10.268 3.418 1.00 97.50 94 GLY A O 1
ATOM 652 N N . SER A 1 95 ? -4.377 8.255 2.418 1.00 98.44 95 SER A N 1
ATOM 653 C CA . SER A 1 95 ? -3.900 7.496 3.576 1.00 98.44 95 SER A CA 1
ATOM 654 C C . SER A 1 95 ? -2.446 7.030 3.419 1.00 98.44 95 SER A C 1
ATOM 656 O O . SER A 1 95 ? -1.879 7.105 2.324 1.00 98.44 95 SER A O 1
ATOM 658 N N . VAL A 1 96 ? -1.814 6.617 4.522 1.00 98.75 96 VAL A N 1
ATOM 659 C CA . VAL A 1 96 ? -0.373 6.307 4.572 1.00 98.75 96 VAL A CA 1
ATOM 660 C C . VAL A 1 96 ? -0.119 4.962 5.253 1.00 98.75 96 VAL A C 1
ATOM 662 O O . VAL A 1 96 ? -0.438 4.792 6.427 1.00 98.75 96 VAL A O 1
ATOM 665 N N . GLY A 1 97 ? 0.490 4.020 4.537 1.00 98.56 97 GLY A N 1
ATOM 666 C CA . GLY A 1 97 ? 0.941 2.725 5.049 1.00 98.56 97 GLY A CA 1
ATOM 667 C C . GLY A 1 97 ? 2.464 2.615 5.019 1.00 98.56 97 GLY A C 1
ATOM 668 O O . GLY A 1 97 ? 3.081 2.852 3.982 1.00 98.56 97 GLY A O 1
ATOM 669 N N . VAL A 1 98 ? 3.091 2.257 6.139 1.00 98.62 98 VAL A N 1
ATOM 670 C CA . VAL A 1 98 ? 4.552 2.095 6.230 1.00 98.62 98 VAL A CA 1
ATOM 671 C C . VAL A 1 98 ? 4.905 0.858 7.052 1.00 98.62 98 VAL A C 1
ATOM 673 O O . VAL A 1 98 ? 4.507 0.757 8.209 1.00 98.62 98 VAL A O 1
ATOM 676 N N . GLY A 1 99 ? 5.726 -0.031 6.495 1.00 97.69 99 GLY A N 1
ATOM 677 C CA . GLY A 1 99 ? 6.240 -1.231 7.166 1.00 97.69 99 GLY A CA 1
ATOM 678 C C . GLY A 1 99 ? 5.679 -2.539 6.606 1.00 97.69 99 GLY A C 1
ATOM 679 O O . GLY A 1 99 ? 4.616 -2.557 6.002 1.00 97.69 99 GLY A O 1
ATOM 680 N N . LEU A 1 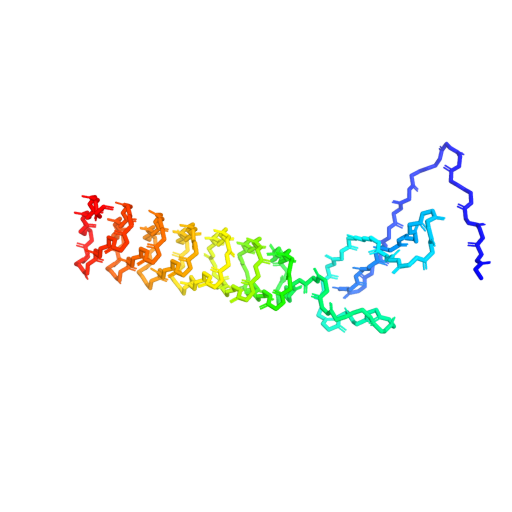100 ? 6.411 -3.642 6.804 1.00 98.19 100 LEU A N 1
ATOM 681 C CA . LEU A 1 100 ? 6.054 -4.960 6.263 1.00 98.19 100 LEU A CA 1
ATOM 682 C C . LEU A 1 100 ? 4.625 -5.357 6.660 1.00 98.19 100 LEU A C 1
ATOM 684 O O . LEU A 1 100 ? 4.331 -5.465 7.853 1.00 98.19 100 LEU A O 1
ATOM 688 N N . GLY A 1 101 ? 3.760 -5.604 5.678 1.00 98.06 101 GLY A N 1
ATOM 689 C CA . GLY A 1 101 ? 2.391 -6.063 5.915 1.00 98.06 101 GLY A CA 1
ATOM 690 C C . GLY A 1 101 ? 1.447 -5.014 6.512 1.00 98.06 101 GLY A C 1
ATOM 691 O O . GLY A 1 101 ? 0.431 -5.394 7.090 1.00 98.06 101 GLY A O 1
ATOM 692 N N . ALA A 1 102 ? 1.776 -3.717 6.456 1.00 98.50 102 ALA A N 1
ATOM 693 C CA . ALA A 1 102 ? 0.880 -2.668 6.944 1.00 98.50 102 ALA A CA 1
ATOM 694 C C . ALA A 1 102 ? -0.401 -2.581 6.090 1.00 98.50 102 ALA A C 1
ATOM 696 O O . ALA A 1 102 ? -0.343 -2.632 4.861 1.00 98.50 102 ALA A O 1
ATOM 697 N N . VAL A 1 103 ? -1.554 -2.401 6.738 1.00 98.62 103 VAL A N 1
ATOM 698 C CA . VAL A 1 103 ? -2.872 -2.359 6.091 1.00 98.62 103 VAL A CA 1
ATOM 699 C C . VAL A 1 103 ? -3.621 -1.087 6.475 1.00 98.62 103 VAL A C 1
ATOM 701 O O . VAL A 1 103 ? -3.799 -0.773 7.651 1.00 98.62 103 VAL A O 1
ATOM 704 N N . VAL A 1 104 ? -4.109 -0.359 5.476 1.00 98.62 104 VAL A N 1
ATOM 705 C CA 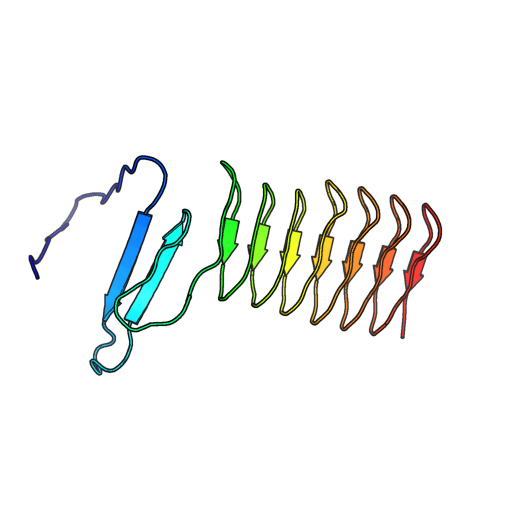. VAL A 1 104 ? -4.800 0.921 5.653 1.00 98.62 104 VAL A CA 1
ATOM 706 C C . VAL A 1 104 ? -6.095 0.912 4.850 1.00 98.62 104 VAL A C 1
ATOM 708 O O . VAL A 1 104 ? -6.088 1.052 3.626 1.00 98.62 104 VAL A O 1
ATOM 711 N N . LYS A 1 105 ? -7.227 0.736 5.534 1.00 98.31 105 LYS A N 1
ATOM 712 C CA . LYS A 1 105 ? -8.560 0.709 4.904 1.00 98.31 105 LYS A CA 1
ATOM 713 C C . LYS A 1 105 ? -9.316 2.025 5.078 1.00 98.31 105 LYS A C 1
ATOM 715 O O . LYS A 1 105 ? -10.119 2.389 4.223 1.00 98.31 105 LYS A O 1
ATOM 720 N N . GLY A 1 106 ? -9.042 2.765 6.151 1.00 98.25 106 GLY A N 1
ATOM 721 C CA . GLY A 1 106 ? -9.721 4.023 6.443 1.00 98.25 106 GLY A CA 1
ATOM 722 C C . GLY A 1 106 ? -9.266 5.188 5.562 1.00 98.25 106 GLY A C 1
ATOM 723 O O . GLY A 1 106 ? -8.072 5.400 5.341 1.00 98.25 106 GLY A O 1
ATOM 724 N N . ASN A 1 107 ? -10.196 6.031 5.116 1.00 98.44 107 ASN A N 1
ATOM 725 C CA . ASN A 1 107 ? -9.838 7.263 4.407 1.00 98.44 107 ASN A CA 1
ATOM 726 C C . ASN A 1 107 ? -9.114 8.245 5.340 1.00 98.44 107 ASN A C 1
ATOM 728 O O . ASN A 1 107 ? -9.537 8.448 6.480 1.00 98.44 107 ASN A O 1
ATOM 732 N N . GLY A 1 108 ? -8.037 8.868 4.857 1.00 98.38 108 GLY A N 1
ATOM 733 C CA . GLY A 1 108 ? -7.207 9.793 5.636 1.00 98.38 108 GLY A CA 1
ATOM 734 C C . GLY A 1 108 ? -6.588 9.176 6.894 1.00 98.38 108 GLY A C 1
ATOM 735 O O . GLY A 1 108 ? -6.332 9.903 7.850 1.00 98.38 108 GLY A O 1
ATOM 736 N N . SER A 1 109 ? -6.439 7.850 6.934 1.00 98.69 109 SER A N 1
ATOM 737 C CA . SER A 1 109 ? -5.862 7.119 8.065 1.00 98.69 109 SER A CA 1
ATOM 738 C C . SER A 1 109 ? -4.374 6.818 7.849 1.00 98.69 109 SER A C 1
ATOM 740 O O . SER A 1 109 ? -3.830 7.061 6.767 1.00 98.69 109 SER A O 1
ATOM 742 N N . ALA A 1 110 ? -3.697 6.311 8.878 1.00 98.75 110 ALA A N 1
ATOM 743 C CA . ALA A 1 110 ? -2.312 5.874 8.754 1.00 98.75 110 ALA A CA 1
ATOM 744 C C . ALA A 1 110 ? -2.025 4.605 9.563 1.00 98.75 110 ALA A C 1
ATOM 746 O O . ALA A 1 110 ? -2.412 4.521 10.730 1.00 98.75 110 ALA A O 1
ATOM 747 N N . ALA A 1 111 ? -1.305 3.655 8.962 1.00 98.69 111 ALA A N 1
ATOM 748 C CA . ALA A 1 111 ? -0.750 2.482 9.636 1.00 98.69 111 ALA A CA 1
ATOM 749 C C . ALA A 1 111 ? 0.776 2.458 9.477 1.00 98.69 111 ALA A C 1
ATOM 751 O O . ALA A 1 111 ? 1.289 2.401 8.361 1.00 98.69 111 ALA A O 1
ATOM 752 N N . ILE A 1 112 ? 1.509 2.531 10.587 1.00 98.44 112 ILE A N 1
ATOM 753 C CA . ILE A 1 112 ? 2.972 2.648 10.608 1.00 98.44 112 ILE A CA 1
ATOM 754 C C . ILE A 1 112 ? 3.545 1.577 11.541 1.00 98.44 112 ILE A C 1
ATOM 756 O O . ILE A 1 112 ? 3.460 1.702 12.762 1.00 98.44 112 ILE A O 1
ATOM 760 N N . GLY A 1 113 ? 4.153 0.537 10.980 1.00 97.94 113 GLY A N 1
ATOM 761 C CA . GLY A 1 113 ? 4.758 -0.576 11.712 1.00 97.94 113 GLY A CA 1
ATOM 762 C C . GLY A 1 113 ? 4.531 -1.927 11.034 1.00 97.94 113 GLY A C 1
ATOM 763 O O . GLY A 1 113 ? 3.691 -2.062 10.147 1.00 97.94 113 GLY A O 1
ATOM 764 N N . LEU A 1 114 ? 5.283 -2.944 11.465 1.00 97.75 114 LEU A N 1
ATOM 765 C CA . LEU A 1 114 ? 5.144 -4.313 10.964 1.00 97.75 114 LEU A CA 1
ATOM 766 C C . LEU A 1 114 ? 3.750 -4.857 11.304 1.00 97.75 114 LEU A C 1
ATOM 768 O O . LEU A 1 114 ? 3.411 -4.999 12.480 1.00 97.75 114 LEU A O 1
ATOM 772 N N . GLY A 1 115 ? 2.942 -5.130 10.281 1.00 97.62 115 GLY A N 1
ATOM 773 C CA . GLY A 1 115 ? 1.568 -5.611 10.421 1.00 97.62 115 GLY A CA 1
ATOM 774 C C . GLY A 1 115 ? 0.600 -4.618 11.072 1.00 97.62 115 GLY A C 1
ATOM 775 O O . GLY A 1 115 ? -0.402 -5.053 11.630 1.00 97.62 115 GLY A O 1
ATOM 776 N N . ALA A 1 116 ? 0.899 -3.313 11.083 1.00 98.50 116 ALA A N 1
ATOM 777 C CA . ALA A 1 116 ? -0.019 -2.305 11.622 1.00 98.50 116 ALA A CA 1
ATOM 778 C C . ALA A 1 116 ? -1.296 -2.207 10.765 1.00 98.50 116 ALA A C 1
ATOM 780 O O . ALA A 1 116 ? -1.220 -2.272 9.539 1.00 98.50 116 ALA A O 1
ATOM 781 N N . VAL A 1 117 ? -2.458 -2.006 11.393 1.00 98.56 117 VAL A N 1
ATOM 782 C CA . VAL A 1 117 ? -3.768 -1.983 10.726 1.00 98.56 117 VAL A CA 1
ATOM 783 C C . VAL A 1 117 ? -4.582 -0.756 11.142 1.00 98.56 117 VAL A C 1
ATOM 785 O O . VAL A 1 117 ? -4.968 -0.616 12.303 1.00 98.56 117 VAL A O 1
ATOM 788 N N . ALA A 1 118 ? -4.900 0.116 10.187 1.00 98.69 118 ALA A N 1
ATOM 789 C CA . ALA A 1 118 ? -5.797 1.257 10.375 1.00 98.69 118 ALA A CA 1
ATOM 790 C C . ALA A 1 118 ? -7.088 1.058 9.564 1.00 98.69 118 ALA A C 1
ATOM 792 O O . ALA A 1 118 ? -7.139 1.332 8.360 1.00 98.69 118 ALA A O 1
ATOM 793 N N . ASN A 1 119 ? -8.138 0.563 10.222 1.00 98.50 119 ASN A N 1
ATOM 794 C CA . ASN A 1 119 ? -9.419 0.269 9.572 1.00 98.50 119 ASN A CA 1
ATOM 795 C C . ASN A 1 119 ? -10.375 1.470 9.590 1.00 98.50 119 ASN A C 1
ATOM 797 O O . ASN A 1 119 ? -11.107 1.682 8.623 1.00 98.50 119 ASN A O 1
ATOM 801 N N . GLY A 1 120 ? -10.355 2.270 10.659 1.00 98.50 120 GLY A N 1
ATOM 802 C CA . GLY A 1 120 ? -11.255 3.412 10.815 1.00 98.50 120 GLY A CA 1
ATOM 803 C C . GLY A 1 120 ? -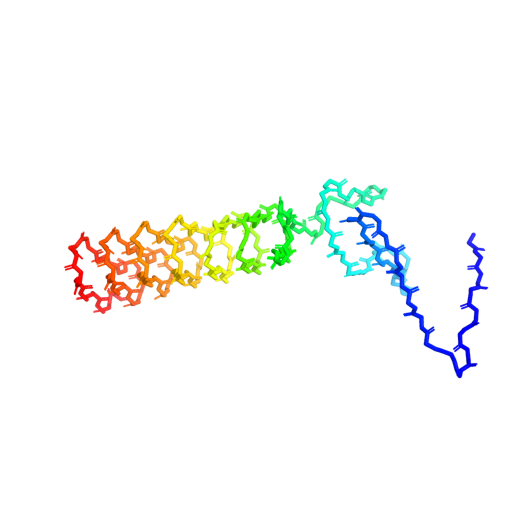10.883 4.621 9.952 1.00 98.50 120 GLY A C 1
ATOM 804 O O . GLY A 1 120 ? -9.711 4.913 9.699 1.00 98.50 120 GLY A O 1
ATOM 805 N N . THR A 1 121 ? -11.881 5.394 9.532 1.00 98.62 121 THR A N 1
ATOM 806 C CA . THR A 1 121 ? -11.664 6.681 8.856 1.00 98.62 121 THR A CA 1
ATOM 807 C C . THR A 1 121 ? -10.918 7.629 9.790 1.00 98.62 121 THR A C 1
ATOM 809 O O . THR A 1 121 ? -11.304 7.791 10.946 1.00 98.62 121 THR A O 1
ATOM 812 N N . ARG A 1 122 ? -9.857 8.286 9.302 1.00 98.50 122 ARG A N 1
ATOM 813 C CA . ARG A 1 122 ? -8.961 9.144 10.107 1.00 98.50 122 ARG A CA 1
ATOM 814 C C . ARG A 1 122 ? -8.340 8.432 11.322 1.00 98.50 122 ARG A C 1
ATOM 816 O O . ARG A 1 122 ? -7.978 9.097 12.289 1.00 98.50 122 ARG A O 1
ATOM 823 N N . ALA A 1 123 ? -8.242 7.103 11.298 1.00 98.69 123 ALA A N 1
ATOM 824 C CA . ALA A 1 123 ? -7.585 6.343 12.354 1.00 98.69 123 ALA A CA 1
ATOM 825 C C . ALA A 1 123 ? -6.052 6.416 12.249 1.00 98.69 123 ALA A C 1
ATOM 827 O O . ALA A 1 123 ? -5.494 6.626 11.170 1.00 98.69 123 ALA A O 1
ATOM 828 N N . LEU A 1 124 ? -5.368 6.201 13.369 1.00 98.69 124 LEU A N 1
ATOM 829 C CA . LEU A 1 124 ? -3.914 6.073 13.439 1.00 98.69 124 LEU A CA 1
ATOM 830 C C . LEU A 1 124 ? -3.550 4.777 14.162 1.00 98.69 124 LEU A C 1
ATOM 832 O O . LEU A 1 124 ? -3.821 4.645 15.353 1.00 98.69 124 LEU A O 1
ATOM 836 N N . ALA A 1 125 ? -2.891 3.857 13.463 1.00 98.62 125 ALA A N 1
ATOM 837 C CA . ALA A 1 125 ? -2.251 2.682 14.042 1.00 98.62 125 ALA A CA 1
ATOM 838 C C . ALA A 1 125 ? -0.729 2.826 13.925 1.00 98.62 125 ALA A C 1
ATOM 840 O O . ALA A 1 125 ? -0.189 2.904 12.825 1.00 98.62 125 ALA A O 1
ATOM 841 N N . MET A 1 126 ? -0.017 2.878 15.047 1.00 98.12 126 MET A N 1
ATOM 842 C CA . MET A 1 126 ? 1.438 3.047 15.067 1.00 98.12 126 MET A CA 1
ATOM 843 C C . MET A 1 126 ? 2.086 2.031 16.008 1.00 98.12 126 MET A C 1
ATOM 845 O O . MET A 1 126 ? 1.791 2.024 17.196 1.00 98.12 126 MET A O 1
ATOM 849 N N . GLY A 1 127 ? 2.994 1.197 15.508 1.00 97.75 127 GLY A N 1
ATOM 850 C CA . GLY A 1 127 ? 3.647 0.123 16.267 1.00 97.75 127 GLY A CA 1
ATOM 851 C C . GLY A 1 127 ? 3.449 -1.254 15.633 1.00 97.75 127 GLY A C 1
ATOM 852 O O . GLY A 1 127 ? 2.691 -1.406 14.674 1.00 97.75 127 GLY A O 1
ATOM 853 N N . THR A 1 128 ? 4.141 -2.271 16.150 1.00 97.50 128 THR A N 1
ATOM 854 C CA . THR A 1 128 ? 4.045 -3.627 15.592 1.00 97.50 128 THR A CA 1
ATOM 855 C C . THR A 1 128 ? 2.671 -4.201 15.908 1.00 97.50 128 THR A C 1
ATOM 857 O O . THR A 1 128 ? 2.267 -4.247 17.070 1.00 97.50 128 THR A O 1
ATOM 860 N N . ALA A 1 129 ? 1.952 -4.649 14.880 1.00 96.75 129 ALA A N 1
ATOM 861 C CA . ALA A 1 129 ? 0.598 -5.186 14.993 1.00 96.75 129 ALA A CA 1
ATOM 862 C C . ALA A 1 129 ? -0.397 -4.252 15.717 1.00 96.75 129 ALA A C 1
ATOM 864 O O . ALA A 1 129 ? -1.363 -4.723 16.316 1.00 96.75 129 ALA A O 1
ATOM 865 N N . ALA A 1 130 ? -0.162 -2.933 15.697 1.00 98.19 130 ALA A N 1
ATOM 866 C CA . ALA A 1 130 ? -1.111 -1.954 16.220 1.00 98.19 130 ALA A CA 1
ATOM 867 C C . ALA A 1 130 ? -2.408 -2.003 15.400 1.00 98.19 130 ALA A C 1
ATOM 869 O O . ALA A 1 130 ? -2.341 -2.031 14.174 1.00 98.19 130 ALA A O 1
ATOM 870 N N . VAL A 1 131 ? -3.575 -1.977 16.051 1.00 98.31 131 VAL A N 1
ATOM 871 C CA . VAL A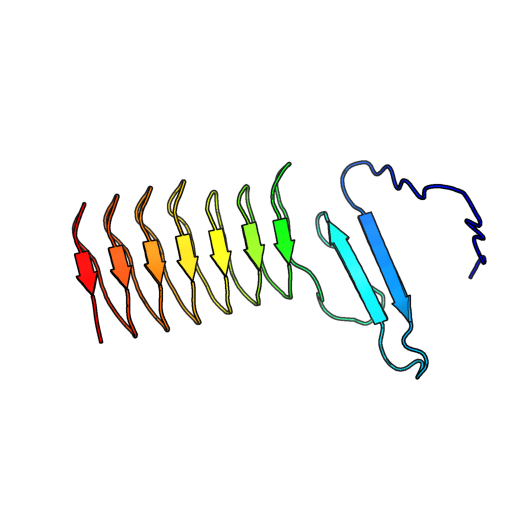 1 131 ? -4.879 -2.034 15.366 1.00 98.31 131 VAL A CA 1
ATOM 872 C C . VAL A 1 131 ? -5.767 -0.881 15.821 1.00 98.31 131 VAL A C 1
ATOM 874 O O . VAL A 1 131 ? -6.123 -0.790 16.995 1.00 98.31 131 VAL A O 1
ATOM 877 N N . ALA A 1 132 ? -6.136 -0.005 14.886 1.00 98.56 132 ALA A N 1
ATOM 878 C CA . ALA A 1 132 ? -7.056 1.108 15.104 1.00 98.56 132 ALA A CA 1
ATOM 879 C C . ALA A 1 132 ? -8.347 0.901 14.290 1.00 98.56 132 ALA A C 1
ATOM 881 O O . ALA A 1 132 ? -8.440 1.292 13.123 1.00 98.56 132 ALA A O 1
ATOM 882 N N . ASP A 1 133 ? -9.343 0.265 14.915 1.00 98.31 133 ASP A N 1
ATOM 883 C CA . ASP A 1 133 ? -10.590 -0.139 14.245 1.00 98.31 133 ASP A CA 1
ATOM 884 C C . ASP A 1 133 ? -11.668 0.948 14.182 1.00 98.31 133 ASP A C 1
ATOM 886 O O . ASP A 1 133 ? -12.494 0.953 13.272 1.00 98.31 133 ASP A O 1
ATOM 890 N N . GLY A 1 134 ? -11.682 1.866 15.148 1.00 98.31 134 GLY A N 1
ATOM 891 C CA . GLY A 1 134 ? -12.696 2.916 15.221 1.00 98.31 134 GLY A CA 1
ATOM 892 C C . GLY A 1 134 ? -12.378 4.123 14.339 1.00 98.31 134 GLY A C 1
ATOM 893 O O . GLY A 1 134 ? -11.216 4.486 14.154 1.00 98.31 134 GLY A O 1
ATOM 894 N N . ASP A 1 135 ? -13.415 4.804 13.853 1.00 98.62 135 ASP A N 1
ATOM 895 C CA . ASP A 1 135 ? -13.258 6.116 13.223 1.00 98.62 135 ASP A CA 1
ATOM 896 C C . ASP A 1 135 ? -12.610 7.104 14.205 1.00 98.62 135 ASP A C 1
ATOM 898 O O . ASP A 1 135 ? -13.060 7.266 15.341 1.00 98.62 135 ASP A O 1
ATOM 902 N N . GLY A 1 136 ? -11.525 7.752 13.778 1.00 98.19 136 GLY A N 1
ATOM 903 C CA . GLY A 1 136 ? -10.711 8.628 14.624 1.00 98.19 136 GLY A CA 1
ATOM 904 C C . GLY A 1 136 ? -9.975 7.915 15.764 1.00 98.19 136 GLY A C 1
ATOM 905 O O . GLY A 1 136 ? -9.412 8.588 16.628 1.00 98.19 136 GLY A O 1
ATOM 906 N N . ALA A 1 137 ? -9.978 6.578 15.802 1.00 98.44 137 ALA A N 1
ATOM 907 C CA . ALA A 1 137 ? -9.268 5.828 16.826 1.00 98.44 137 ALA A CA 1
ATOM 908 C C . ALA A 1 137 ? -7.756 5.991 16.674 1.00 98.44 137 ALA A C 1
ATOM 910 O O . ALA A 1 137 ? -7.214 6.067 15.571 1.00 98.44 137 ALA A O 1
ATOM 911 N N . VAL A 1 138 ? -7.074 5.988 17.814 1.00 98.50 138 VAL A N 1
ATOM 912 C CA . VAL A 1 138 ? -5.618 6.022 17.887 1.00 98.50 138 VAL A CA 1
ATOM 913 C C . VAL A 1 138 ? -5.163 4.801 18.673 1.00 98.50 138 VAL A C 1
ATOM 915 O O . VAL A 1 138 ? -5.507 4.653 19.844 1.00 98.50 138 VAL A O 1
ATOM 918 N N . ALA A 1 139 ? -4.389 3.938 18.027 1.00 98.06 139 ALA A N 1
ATOM 919 C CA . ALA A 1 139 ? -3.713 2.806 18.637 1.00 98.06 139 ALA A CA 1
ATOM 920 C C . ALA A 1 139 ? -2.204 2.998 18.484 1.00 98.06 139 ALA A C 1
ATOM 922 O O . ALA A 1 139 ? -1.691 3.106 17.370 1.00 98.06 139 ALA A O 1
ATOM 923 N N . ILE A 1 140 ? -1.494 3.059 19.609 1.00 96.62 140 ILE A N 1
ATOM 924 C CA . ILE A 1 140 ? -0.036 3.191 19.640 1.00 96.62 140 ILE A CA 1
ATOM 925 C C . ILE A 1 140 ? 0.529 2.019 20.454 1.00 96.62 140 ILE A C 1
ATOM 927 O O . ILE A 1 140 ? 0.189 1.872 21.627 1.00 96.62 140 ILE A O 1
ATOM 931 N N . GLY A 1 141 ? 1.372 1.193 19.829 1.00 78.44 141 GLY A N 1
ATOM 932 C CA . GLY A 1 141 ? 1.890 -0.084 20.351 1.00 78.44 141 GLY A CA 1
ATOM 933 C C . GLY A 1 141 ? 1.268 -1.292 19.636 1.00 78.44 141 GLY A C 1
ATOM 934 O O . GLY A 1 141 ? 0.126 -1.222 19.191 1.00 78.44 141 GLY A O 1
ATOM 935 N N . ARG A 1 142 ? 1.968 -2.417 19.462 1.00 54.06 142 ARG A N 1
ATOM 936 C CA . ARG A 1 142 ? 2.807 -3.130 20.443 1.00 54.06 142 ARG A CA 1
ATOM 937 C C . ARG A 1 142 ? 4.316 -3.037 20.211 1.00 54.06 142 ARG A C 1
ATOM 939 O O . ARG A 1 142 ? 4.753 -2.996 19.038 1.00 54.06 142 ARG A O 1
#

Secondary structure (DSSP, 8-state):
------TT-------SS-EEEEEE-TTSS-EEEEEESS---BTTB---S-EE-STT-EEESTT-EESSSEEEEES-EESSSEEEEES-EE-STT-EEESTT-EE-STT-EEESTT-EE-STT-EEESTT-EE-STT-EEE--

pLDDT: mean 84.26, std 16.0, range [42.94, 98.75]

Sequence (142 aa):
MIDVNIDGADLILETDGEAALAWEAESGDQFYGFSCGENLTFDGVADVFGKANTAGAIAIGPDTTSTGGTVIGAFSKVGKGVALGEAVDVDGAGSVGVGLGAVVKGNGSAAIGLGAVANGTRALAMGTAAVADGDGAVAIGR

Foldseek 3Di:
DDDDDQVVHDDDDDDPWKDKDWDADPVNPDIDIDITHADDDDVPDAAQWEHEPDPCEATGGHCEYECCDYEHEYVEYAYQDYHYYYCHYHCAHPEEEAEDCGYHCAHCEYAHEDNGYHNAHNEYAAEHVGYANYHVGYTHYD

Radius of gyration: 18.22 Å; chains: 1; bounding box: 44×31×51 Å